Protein AF-R7H853-F1 (afdb_monomer)

Solvent-accessible surface area (backbone atoms only — not comparable to full-atom values): 4394 Å² total; per-residue (Å²): 134,84,63,63,68,63,52,50,54,53,51,58,54,54,59,71,50,39,74,71,46,37,78,79,42,45,62,60,54,50,22,54,50,38,26,68,78,40,63,56,99,81,46,89,57,50,66,64,36,51,52,57,18,48,67,52,36,59,70,71,65,48,57,76,66,52,61,78,70,72,68,79,122

Nearest PDB structures (foldseek):
  5l3d-assembly1_A  TM=4.188E-01  e=9.827E+00  Homo sapiens

Sequence (73 aa):
MINRQKLSAALEEYKKDFDSEWEDEKYKWQAVKCFQDNWDIHAVDFVAMLAKSLKKTANLLTSNTGESVRNGR

Radius of gyration: 17.77 Å; Cα contacts (8 Å, |Δi|>4): 30; chains: 1; bounding box: 43×30×47 Å

Foldseek 3Di:
DDDVVVVVVVVVVCVVCCVVCCVVCVLVVVLVVQLVVQDDPPDPPPVVSVCSSRVSCPVVVCVVVPPVVPPPD

Secondary structure (DSSP, 8-state):
---HHHHHHHHHHHHHHHHHHHHHHHHHHHHHHHHHHH--TT-SSHHHHHHHHTTT-HHHHHHHHHHHHH---

pLDDT: mean 85.77, std 17.19, range [39.53, 98.0]

Mean predicted aligned error: 8.78 Å

Structure (mmCIF, N/CA/C/O backbone):
data_AF-R7H853-F1
#
_entry.id   AF-R7H853-F1
#
loop_
_atom_site.group_PDB
_atom_site.id
_atom_site.type_symbol
_atom_site.label_atom_id
_atom_site.label_alt_id
_atom_site.label_comp_id
_atom_site.label_asym_id
_atom_site.label_entity_id
_atom_site.label_seq_id
_atom_site.pdbx_PDB_ins_code
_atom_site.Cartn_x
_atom_site.Cartn_y
_atom_site.Cartn_z
_atom_site.occupancy
_atom_site.B_iso_or_equiv
_atom_site.auth_seq_id
_atom_site.auth_comp_id
_atom_site.auth_asym_id
_atom_site.auth_atom_id
_atom_site.pdbx_PDB_model_num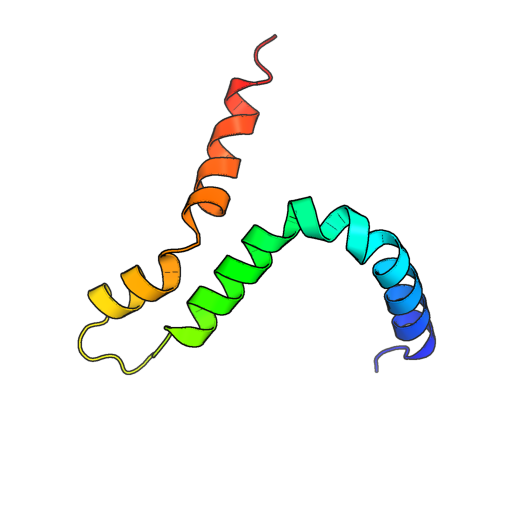
ATOM 1 N N . MET A 1 1 ? -16.081 -23.254 9.642 1.00 79.88 1 MET A N 1
ATOM 2 C CA . MET A 1 1 ? -17.065 -22.159 9.471 1.00 79.88 1 MET A CA 1
ATOM 3 C C . MET A 1 1 ? -16.704 -21.043 10.445 1.00 79.88 1 MET A C 1
ATOM 5 O O . MET A 1 1 ? -16.467 -21.352 11.605 1.00 79.88 1 MET A O 1
ATOM 9 N N . ILE A 1 2 ? -16.585 -19.791 9.996 1.00 90.69 2 ILE A N 1
ATOM 10 C CA . ILE A 1 2 ? -16.215 -18.661 10.872 1.00 90.69 2 ILE A CA 1
ATOM 11 C C . ILE A 1 2 ? -17.364 -18.334 11.837 1.00 90.69 2 ILE A C 1
ATOM 13 O O . ILE A 1 2 ? -18.529 -18.295 11.434 1.00 90.69 2 ILE A O 1
ATOM 17 N N . ASN A 1 3 ? -17.038 -18.068 13.107 1.00 96.44 3 ASN A N 1
ATOM 18 C CA . ASN A 1 3 ? -18.000 -17.564 14.085 1.00 96.44 3 ASN A CA 1
ATOM 19 C C . ASN A 1 3 ? -18.255 -16.070 13.832 1.00 96.44 3 ASN A C 1
ATOM 21 O O . ASN A 1 3 ? -17.433 -15.219 14.170 1.00 96.44 3 ASN A O 1
ATOM 25 N N . ARG A 1 4 ? -19.413 -15.760 13.243 1.00 96.19 4 ARG A N 1
ATOM 26 C CA . ARG A 1 4 ? -19.776 -14.390 12.856 1.00 96.19 4 ARG A CA 1
ATOM 27 C C . ARG A 1 4 ? -19.967 -13.445 14.043 1.00 96.19 4 ARG A C 1
ATOM 29 O O . ARG A 1 4 ? -19.666 -12.267 13.911 1.00 96.19 4 ARG A O 1
ATOM 36 N N . GLN A 1 5 ? -20.424 -13.946 15.190 1.00 96.44 5 GLN A N 1
ATOM 37 C CA . GLN A 1 5 ? -20.623 -13.125 16.391 1.00 96.44 5 GLN A CA 1
ATOM 38 C C . GLN A 1 5 ? -19.280 -12.666 16.964 1.00 96.44 5 GLN A C 1
ATOM 40 O O . GLN A 1 5 ? -19.095 -11.482 17.223 1.00 96.44 5 GLN A O 1
ATOM 45 N N . LYS A 1 6 ? -18.314 -13.589 17.075 1.00 95.88 6 LYS A N 1
ATOM 46 C CA . LYS A 1 6 ? -16.949 -13.258 17.511 1.00 95.88 6 LYS A CA 1
ATOM 47 C C . LYS A 1 6 ? -16.2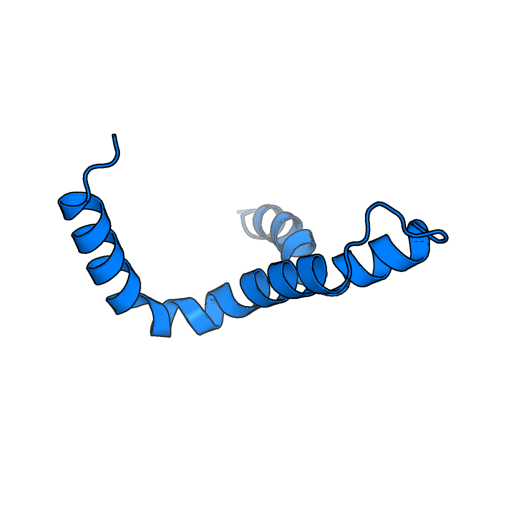57 -12.297 16.544 1.00 95.88 6 LYS A C 1
ATOM 49 O O . LYS A 1 6 ? -15.602 -11.367 16.993 1.00 95.88 6 LYS A O 1
ATOM 54 N N . LEU A 1 7 ? -16.437 -12.493 15.235 1.00 95.56 7 LEU A N 1
ATOM 55 C CA . LEU A 1 7 ? -15.903 -11.575 14.227 1.00 95.56 7 LEU A CA 1
ATOM 56 C C . LEU A 1 7 ? -16.506 -10.169 14.364 1.00 95.56 7 LEU A C 1
ATOM 58 O O . LEU A 1 7 ? -15.772 -9.192 14.307 1.00 95.56 7 LEU A O 1
ATOM 62 N N . SER A 1 8 ? -17.822 -10.063 14.572 1.00 96.25 8 SER A N 1
ATOM 63 C CA . SER A 1 8 ? -18.485 -8.767 14.758 1.00 96.25 8 SER A CA 1
ATOM 64 C C . SER A 1 8 ? -17.969 -8.035 15.997 1.00 96.25 8 SER A C 1
ATOM 66 O O . SER A 1 8 ? -17.664 -6.853 15.908 1.00 96.25 8 SER A O 1
ATOM 68 N N . ALA A 1 9 ? -17.817 -8.739 17.123 1.00 96.06 9 ALA A N 1
ATOM 69 C CA . ALA A 1 9 ? -17.284 -8.153 18.352 1.00 96.06 9 ALA A CA 1
ATOM 70 C C . ALA A 1 9 ? -15.840 -7.652 18.171 1.00 96.06 9 ALA A C 1
ATOM 72 O O . ALA A 1 9 ? -15.537 -6.520 18.530 1.00 96.06 9 ALA A O 1
ATOM 73 N N . ALA A 1 10 ? -14.979 -8.453 17.531 1.00 93.88 10 ALA A N 1
ATOM 74 C CA . ALA A 1 10 ? -13.604 -8.053 17.230 1.00 93.88 10 ALA A CA 1
ATOM 75 C C . ALA A 1 10 ? -13.539 -6.821 16.308 1.00 93.88 10 ALA A C 1
ATOM 77 O O . ALA A 1 10 ? -12.689 -5.954 16.488 1.00 93.88 10 ALA A O 1
ATOM 78 N N . LEU A 1 11 ? -14.451 -6.718 15.335 1.00 93.81 11 LEU A N 1
ATOM 79 C CA . LEU A 1 11 ? -14.545 -5.549 14.458 1.00 93.81 11 LEU A CA 1
ATOM 80 C C . LEU A 1 11 ? -15.021 -4.297 15.200 1.00 93.81 11 LEU A C 1
ATOM 82 O O . LEU A 1 11 ? -14.541 -3.207 14.904 1.00 93.81 11 LEU A O 1
ATOM 86 N N . GLU A 1 12 ? -15.975 -4.423 16.124 1.00 95.50 12 GLU A N 1
ATOM 87 C CA . GLU A 1 12 ? -16.417 -3.291 16.946 1.00 95.50 12 GLU A CA 1
AT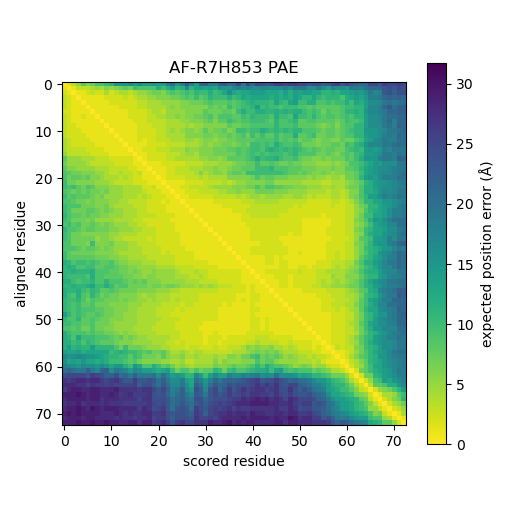OM 88 C C . GLU A 1 12 ? -15.316 -2.790 17.875 1.00 95.50 12 GLU A C 1
ATOM 90 O O . GLU A 1 12 ? -15.193 -1.585 18.063 1.00 95.50 12 GLU A O 1
ATOM 95 N N . GLU A 1 13 ? -14.518 -3.694 18.436 1.00 93.12 13 GLU A N 1
ATOM 96 C CA . GLU A 1 13 ? -13.379 -3.342 19.280 1.00 93.12 13 GLU A CA 1
ATOM 97 C C . GLU A 1 13 ? -12.283 -2.645 18.472 1.00 93.12 13 GLU A C 1
ATOM 99 O O . GLU A 1 13 ? -11.931 -1.515 18.788 1.00 93.12 13 GLU A O 1
ATOM 104 N N . TYR A 1 14 ? -11.858 -3.234 17.351 1.00 88.69 14 TYR A N 1
ATOM 105 C CA . TYR A 1 14 ? -10.857 -2.639 16.460 1.00 88.69 14 TYR A CA 1
ATOM 106 C C . TYR A 1 14 ? -11.226 -1.221 15.995 1.00 88.69 14 TYR A C 1
ATOM 108 O O . TYR A 1 14 ? -10.376 -0.338 15.923 1.00 88.69 14 TYR A O 1
ATOM 116 N N . LYS A 1 15 ? -12.507 -0.976 15.689 1.00 90.50 15 LYS A N 1
ATOM 117 C CA . LYS A 1 15 ? -12.977 0.341 15.235 1.00 90.50 15 LYS A CA 1
ATOM 118 C C . LYS A 1 15 ? -12.835 1.443 16.284 1.00 90.50 15 LYS A C 1
ATOM 120 O O . LYS A 1 15 ? -12.785 2.601 15.888 1.00 90.50 15 LYS A O 1
ATOM 125 N N . LYS A 1 16 ? -12.815 1.118 17.581 1.00 93.62 16 LYS A N 1
ATOM 126 C CA . LYS A 1 16 ? -12.706 2.125 18.652 1.00 93.62 16 LYS A CA 1
ATOM 127 C C . LYS A 1 16 ? -11.339 2.794 18.663 1.00 93.62 16 LYS A C 1
ATOM 129 O O . LYS A 1 16 ? -11.270 4.001 18.858 1.00 93.62 16 LYS A O 1
ATOM 134 N N . ASP A 1 17 ? -10.299 2.014 18.396 1.00 89.50 17 ASP A N 1
ATOM 135 C CA . ASP A 1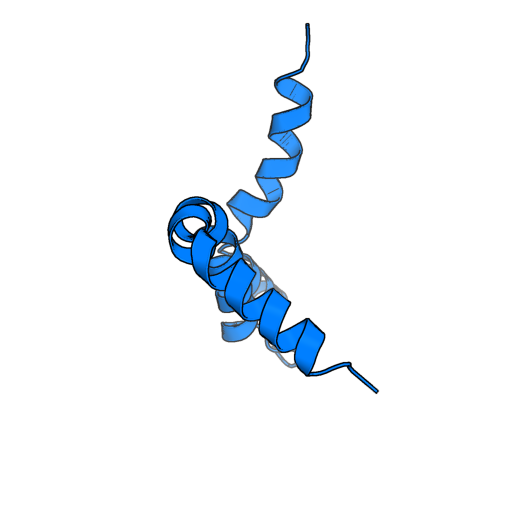 17 ? -8.911 2.480 18.435 1.00 89.50 17 ASP A CA 1
ATOM 136 C C . ASP A 1 17 ? -8.393 2.854 17.038 1.00 89.50 17 ASP A C 1
ATOM 138 O O . ASP A 1 17 ? -7.283 3.356 16.889 1.00 89.50 17 ASP A O 1
ATOM 142 N N . PHE A 1 18 ? -9.201 2.641 15.993 1.00 88.12 18 PHE A N 1
ATOM 143 C CA . PHE A 1 18 ? -8.782 2.864 14.614 1.00 88.12 18 PHE A CA 1
ATOM 144 C C . PHE A 1 18 ? -8.299 4.295 14.371 1.00 88.12 18 PHE A C 1
ATOM 146 O O . PHE A 1 18 ? -7.264 4.471 13.743 1.00 88.12 18 PHE A O 1
ATOM 153 N N . ASP A 1 19 ? -9.009 5.308 14.871 1.00 87.12 19 ASP A N 1
ATOM 154 C CA . ASP A 1 19 ? -8.633 6.707 14.637 1.00 87.12 19 ASP A CA 1
ATOM 155 C C . ASP A 1 19 ? -7.294 7.068 15.302 1.00 87.12 19 ASP A C 1
ATOM 157 O O . ASP A 1 19 ? -6.513 7.821 14.719 1.00 87.12 19 ASP A O 1
ATOM 161 N N . SER A 1 20 ? -6.998 6.518 16.487 1.00 88.19 20 SER A N 1
ATOM 162 C CA . SER A 1 20 ? -5.705 6.725 17.153 1.00 88.19 20 SER A CA 1
ATOM 163 C C . SER A 1 20 ? -4.576 5.966 16.464 1.00 88.19 20 SER A C 1
ATOM 165 O O . SER A 1 20 ? -3.511 6.533 16.243 1.00 88.19 20 SER A O 1
ATOM 167 N N . GLU A 1 21 ? -4.818 4.716 16.071 1.00 86.31 21 GLU A N 1
ATOM 168 C CA . GLU A 1 21 ? -3.827 3.878 15.387 1.00 86.31 21 GLU A CA 1
ATOM 169 C C . GLU A 1 21 ? -3.605 4.321 13.932 1.00 86.31 21 GLU A C 1
ATOM 171 O O . GLU A 1 21 ? -2.566 4.047 13.334 1.00 86.31 21 GLU A O 1
ATOM 176 N N . TRP A 1 22 ? -4.560 5.034 13.329 1.00 88.62 22 TRP A N 1
ATOM 177 C CA . TRP A 1 22 ? -4.486 5.435 11.929 1.00 88.62 22 TRP A CA 1
ATOM 178 C C . TRP A 1 22 ? -3.273 6.311 11.636 1.00 88.62 22 TRP A C 1
ATOM 180 O O . TRP A 1 22 ? -2.605 6.086 10.629 1.00 88.62 22 TRP A O 1
ATOM 190 N N . GLU A 1 23 ? -2.952 7.282 12.487 1.00 85.44 23 GLU A N 1
ATOM 191 C CA . GLU A 1 23 ? -1.789 8.149 12.257 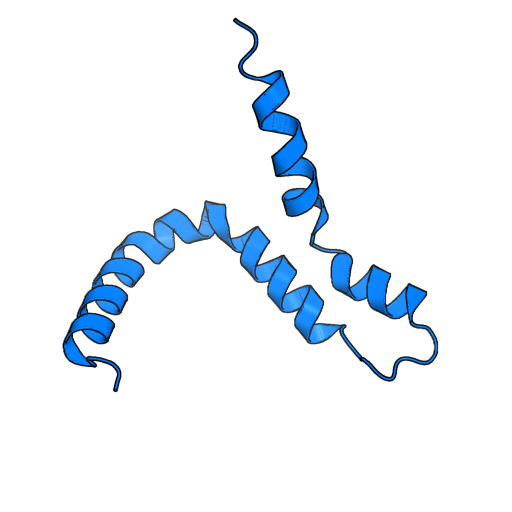1.00 85.44 23 GLU A CA 1
ATOM 192 C C . GLU A 1 23 ? -0.475 7.352 12.259 1.00 85.44 23 GLU A C 1
ATOM 194 O O . GLU A 1 23 ? 0.390 7.585 11.407 1.00 85.44 23 GLU A O 1
ATOM 199 N N . ASP A 1 24 ? -0.377 6.337 13.119 1.00 86.00 24 ASP A N 1
ATOM 200 C CA . ASP A 1 24 ? 0.794 5.469 13.221 1.00 86.00 24 ASP A CA 1
ATOM 201 C C . ASP A 1 24 ? 0.821 4.374 12.144 1.00 86.00 24 ASP A C 1
ATOM 203 O O . ASP A 1 24 ? 1.894 3.939 11.731 1.00 86.00 24 ASP A O 1
ATOM 207 N N . GLU A 1 25 ? -0.323 3.931 11.617 1.00 88.00 25 GLU A N 1
ATOM 208 C CA . GLU A 1 25 ? -0.397 2.801 10.680 1.00 88.00 25 GLU A CA 1
ATOM 209 C C . GLU A 1 25 ? -0.684 3.181 9.223 1.00 88.00 25 GLU A C 1
ATOM 211 O O . GLU A 1 25 ? -0.452 2.379 8.311 1.00 88.00 25 GLU A O 1
ATOM 216 N N . LYS A 1 26 ? -1.146 4.404 8.951 1.00 90.56 26 LYS A N 1
ATOM 217 C CA . LYS A 1 26 ? -1.539 4.879 7.611 1.00 90.56 26 LYS A CA 1
ATOM 218 C C . LYS A 1 26 ? -0.472 4.642 6.554 1.00 90.56 26 LYS A C 1
ATOM 220 O O . LYS A 1 26 ? -0.797 4.314 5.411 1.00 90.56 26 LYS A O 1
ATOM 225 N N . TYR A 1 27 ? 0.805 4.784 6.904 1.00 90.31 27 TYR A N 1
ATOM 226 C CA . TYR A 1 27 ? 1.894 4.561 5.954 1.00 90.31 27 TYR A CA 1
ATOM 227 C C . TYR A 1 27 ? 1.973 3.095 5.483 1.00 90.31 27 TYR A C 1
ATOM 229 O O . TYR A 1 27 ? 2.299 2.852 4.318 1.00 90.31 27 TYR A O 1
ATOM 237 N N . LYS A 1 28 ? 1.609 2.121 6.335 1.00 91.50 28 LYS A N 1
ATOM 238 C CA . LYS A 1 28 ? 1.521 0.694 5.973 1.00 91.50 28 LYS A CA 1
ATOM 239 C C . LYS A 1 28 ? 0.430 0.490 4.921 1.00 91.50 28 LYS A C 1
ATOM 241 O O . LYS A 1 28 ? 0.673 -0.107 3.872 1.00 91.50 28 LYS A O 1
ATOM 246 N N . TRP A 1 29 ? -0.748 1.067 5.152 1.00 92.31 29 TRP A N 1
ATOM 247 C CA . TRP A 1 29 ? -1.877 1.004 4.219 1.00 92.31 29 TRP A CA 1
ATOM 248 C C . TRP A 1 29 ? -1.582 1.693 2.883 1.00 92.31 29 TRP A C 1
ATOM 250 O O . TRP A 1 29 ? -1.914 1.162 1.823 1.00 92.31 29 TRP A O 1
ATOM 260 N N . GLN A 1 30 ? -0.891 2.836 2.905 1.00 94.69 30 GLN A N 1
ATOM 261 C CA . GLN A 1 30 ? -0.422 3.507 1.690 1.00 94.69 30 GLN A CA 1
ATOM 262 C C . GLN A 1 30 ? 0.544 2.636 0.877 1.00 94.69 30 GLN A C 1
ATOM 264 O O . GLN A 1 30 ? 0.476 2.640 -0.352 1.00 94.69 30 GLN A O 1
ATOM 269 N N . ALA A 1 31 ? 1.427 1.883 1.536 1.00 95.38 31 ALA A N 1
ATOM 270 C CA . ALA A 1 31 ? 2.325 0.952 0.863 1.00 95.38 31 ALA A CA 1
ATOM 271 C C . ALA A 1 31 ? 1.567 -0.217 0.214 1.00 95.38 31 ALA A C 1
ATOM 273 O O . ALA A 1 31 ? 1.807 -0.511 -0.957 1.00 95.38 31 ALA A O 1
ATOM 274 N N . VAL A 1 32 ? 0.606 -0.824 0.925 1.00 95.56 32 VAL A N 1
ATOM 275 C CA . VAL A 1 32 ? -0.258 -1.890 0.379 1.00 95.56 32 VAL A CA 1
ATOM 276 C C . VAL A 1 32 ? -1.022 -1.394 -0.846 1.00 95.56 32 VAL A C 1
ATOM 278 O O . VAL A 1 32 ? -1.011 -2.047 -1.889 1.00 95.56 32 VAL A O 1
ATOM 281 N N . LYS A 1 33 ? -1.636 -0.209 -0.756 1.00 95.94 33 LYS A N 1
ATOM 282 C CA . LYS A 1 33 ? -2.373 0.383 -1.875 1.00 95.94 33 LYS A CA 1
ATOM 283 C C . LYS A 1 33 ? -1.459 0.691 -3.064 1.00 95.94 33 LYS A C 1
ATOM 285 O O . LYS A 1 33 ? -1.801 0.360 -4.193 1.00 95.94 33 LYS A O 1
ATOM 290 N N . CYS A 1 34 ? -0.269 1.245 -2.816 1.00 96.81 34 CYS A N 1
ATOM 291 C CA . CYS A 1 34 ? 0.737 1.483 -3.853 1.00 96.81 34 CYS A CA 1
ATOM 292 C C . CYS A 1 34 ? 1.130 0.190 -4.575 1.00 96.81 34 CYS A C 1
ATOM 294 O O . CYS A 1 34 ? 1.279 0.200 -5.792 1.00 96.81 34 CYS A O 1
ATOM 296 N N . PHE A 1 35 ? 1.273 -0.920 -3.855 1.00 97.19 35 PHE A N 1
ATOM 297 C CA . PHE A 1 35 ? 1.560 -2.206 -4.477 1.00 97.19 35 PHE A CA 1
ATOM 298 C C . PHE A 1 35 ? 0.393 -2.664 -5.360 1.00 97.19 35 PHE A C 1
ATOM 300 O O . PHE A 1 35 ? 0.589 -2.939 -6.537 1.00 97.19 35 PHE A O 1
ATOM 307 N N . GLN A 1 36 ? -0.832 -2.665 -4.826 1.00 97.69 36 GLN A N 1
ATOM 308 C CA . GLN A 1 36 ? -2.031 -3.085 -5.563 1.00 97.69 36 GLN A CA 1
ATOM 309 C C . GLN A 1 36 ? -2.286 -2.262 -6.833 1.00 97.69 36 GLN A C 1
ATOM 311 O O . GLN A 1 36 ? -2.692 -2.823 -7.843 1.00 97.69 36 GLN A O 1
ATOM 316 N N . ASP A 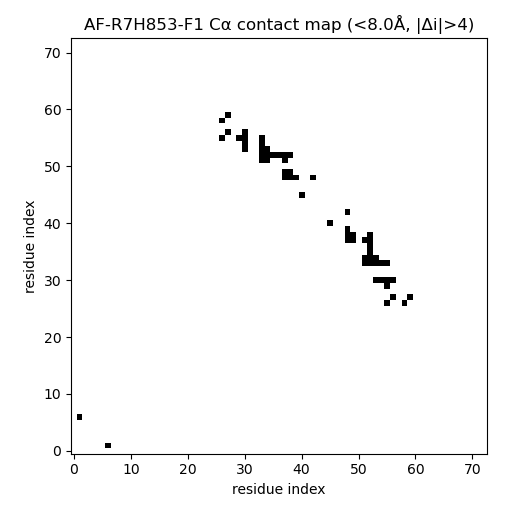1 37 ? -2.037 -0.951 -6.797 1.00 98.00 37 ASP A N 1
ATOM 317 C CA . ASP A 1 37 ? -2.287 -0.055 -7.935 1.00 98.00 37 ASP A CA 1
ATOM 318 C C . ASP A 1 37 ? -1.251 -0.177 -9.058 1.00 98.00 37 ASP A C 1
ATOM 320 O O . ASP A 1 37 ? -1.477 0.314 -10.164 1.00 98.00 37 ASP A O 1
ATOM 324 N N . ASN A 1 38 ? -0.086 -0.761 -8.775 1.00 97.56 38 ASN A N 1
ATOM 325 C CA . ASN A 1 38 ? 1.034 -0.793 -9.715 1.00 97.56 38 ASN A CA 1
ATOM 326 C C . ASN A 1 38 ? 1.476 -2.208 -10.083 1.00 97.56 38 ASN A C 1
ATOM 328 O O . ASN A 1 38 ? 2.222 -2.353 -11.048 1.00 97.56 38 ASN A O 1
ATOM 332 N N . TRP A 1 39 ? 1.020 -3.226 -9.352 1.00 97.81 39 TRP A N 1
ATOM 333 C CA . TRP A 1 39 ? 1.365 -4.610 -9.622 1.00 97.81 39 TRP A CA 1
ATOM 334 C C . TRP A 1 39 ? 0.676 -5.118 -10.886 1.00 97.81 39 TRP A C 1
ATOM 336 O O . TRP A 1 39 ? -0.550 -5.161 -10.972 1.00 97.81 39 TRP A O 1
ATOM 346 N N . ASP A 1 40 ? 1.485 -5.579 -11.832 1.00 97.75 40 ASP A N 1
ATOM 347 C CA . ASP A 1 40 ? 1.031 -6.282 -13.024 1.00 97.75 40 ASP A CA 1
ATOM 348 C C . ASP A 1 40 ? 1.966 -7.465 -13.293 1.00 97.75 40 ASP A C 1
ATOM 350 O O . ASP A 1 40 ? 3.129 -7.295 -13.662 1.00 97.75 40 ASP A O 1
ATOM 354 N N . ILE A 1 41 ? 1.451 -8.681 -13.100 1.00 96.31 41 ILE A N 1
ATOM 355 C CA . ILE A 1 41 ? 2.209 -9.925 -13.295 1.00 96.31 41 ILE A CA 1
ATOM 356 C C . ILE A 1 41 ? 2.619 -10.143 -14.760 1.00 96.31 41 ILE A C 1
ATOM 358 O O . ILE A 1 41 ? 3.523 -10.928 -15.038 1.00 96.31 41 ILE A O 1
ATOM 362 N N . HIS A 1 42 ? 1.971 -9.449 -15.695 1.00 97.75 42 HIS A N 1
ATOM 363 C CA . HIS A 1 42 ? 2.237 -9.537 -17.126 1.00 97.75 42 HIS A CA 1
ATOM 364 C C . HIS A 1 42 ? 3.040 -8.343 -17.658 1.00 97.75 42 HIS A C 1
ATOM 366 O O . HIS A 1 42 ? 3.188 -8.202 -18.873 1.00 97.75 42 HIS A O 1
ATOM 372 N N . ALA A 1 43 ? 3.579 -7.495 -16.776 1.00 97.62 43 ALA A N 1
ATOM 373 C CA . ALA A 1 43 ? 4.344 -6.326 -17.180 1.00 97.62 43 ALA A CA 1
ATOM 374 C C . ALA A 1 43 ? 5.550 -6.706 -18.056 1.00 97.62 43 ALA A C 1
ATOM 376 O O . ALA A 1 43 ? 6.406 -7.497 -17.660 1.00 97.62 43 ALA A O 1
ATOM 377 N N . VAL A 1 44 ? 5.641 -6.073 -19.231 1.00 97.44 44 VAL A N 1
ATOM 378 C CA . VAL A 1 44 ? 6.773 -6.235 -20.162 1.00 97.44 44 VAL A CA 1
ATOM 379 C C . VAL A 1 44 ? 8.076 -5.749 -19.522 1.00 97.44 44 VAL A C 1
ATOM 381 O O . VAL A 1 44 ? 9.110 -6.399 -19.648 1.00 97.44 44 VAL A O 1
ATOM 384 N N . ASP A 1 45 ? 8.013 -4.629 -18.797 1.00 97.75 45 ASP A N 1
ATOM 385 C CA . ASP A 1 45 ? 9.114 -4.120 -17.981 1.00 97.75 45 ASP A CA 1
ATOM 386 C C . ASP A 1 45 ? 8.845 -4.407 -16.500 1.00 97.75 45 ASP A C 1
ATOM 388 O O . ASP A 1 45 ? 8.325 -3.578 -15.743 1.00 97.75 45 ASP A O 1
ATOM 392 N N . PHE A 1 46 ? 9.186 -5.630 -16.094 1.00 96.69 46 PHE A N 1
ATOM 393 C CA . PHE A 1 46 ? 9.027 -6.086 -14.717 1.00 96.69 46 PHE A CA 1
ATOM 394 C C . PHE A 1 46 ? 9.809 -5.222 -13.719 1.00 96.69 46 PHE A C 1
ATOM 396 O O . PHE A 1 46 ? 9.317 -4.961 -12.623 1.00 96.69 46 PHE A O 1
ATOM 403 N N . VAL A 1 47 ? 11.009 -4.753 -14.080 1.00 96.81 47 VAL A N 1
ATOM 404 C CA . VAL A 1 47 ? 11.866 -3.980 -13.168 1.00 96.81 47 VAL A CA 1
ATOM 405 C C . VAL A 1 47 ? 11.230 -2.626 -12.868 1.00 96.81 47 VAL A C 1
ATOM 407 O O . VAL A 1 47 ? 11.116 -2.249 -11.698 1.00 96.81 47 VAL A O 1
ATOM 410 N N . ALA A 1 48 ? 10.761 -1.916 -13.896 1.00 97.44 48 ALA A N 1
ATOM 411 C CA . ALA A 1 48 ? 10.072 -0.643 -13.712 1.00 97.44 48 ALA A CA 1
ATOM 412 C C . ALA A 1 48 ? 8.748 -0.809 -12.948 1.00 97.44 48 ALA A C 1
ATOM 414 O O . ALA A 1 48 ? 8.460 -0.023 -12.039 1.00 97.44 48 ALA A O 1
ATOM 415 N N . MET A 1 49 ? 7.964 -1.847 -13.265 1.00 98.00 49 MET A N 1
ATOM 416 C CA . MET A 1 49 ? 6.729 -2.181 -12.545 1.00 98.00 49 MET A CA 1
ATOM 417 C C . MET A 1 49 ? 7.006 -2.447 -11.059 1.00 98.00 49 MET A C 1
ATOM 419 O O . MET A 1 49 ? 6.368 -1.843 -10.190 1.00 98.00 49 MET A O 1
ATOM 423 N N . LEU A 1 50 ? 7.994 -3.292 -10.749 1.00 96.75 50 LEU A N 1
ATOM 424 C CA . LEU A 1 50 ? 8.347 -3.652 -9.378 1.00 96.75 50 LEU A CA 1
ATOM 425 C C . LEU A 1 50 ? 8.826 -2.427 -8.588 1.00 96.75 50 LEU A C 1
ATOM 427 O O . LEU A 1 50 ? 8.360 -2.192 -7.472 1.00 96.75 50 LEU A O 1
ATOM 431 N N . ALA A 1 51 ? 9.695 -1.601 -9.178 1.00 96.19 51 ALA A N 1
ATOM 432 C CA . ALA A 1 51 ? 10.164 -0.365 -8.553 1.00 96.19 51 ALA A CA 1
ATOM 433 C C . ALA A 1 51 ? 9.003 0.594 -8.235 1.00 96.19 51 ALA A C 1
ATOM 435 O O . ALA A 1 51 ? 8.953 1.190 -7.156 1.00 96.19 51 ALA A O 1
ATOM 436 N N . LYS A 1 52 ? 8.029 0.712 -9.146 1.00 96.94 52 LYS A N 1
ATOM 437 C CA . LYS A 1 52 ? 6.825 1.525 -8.940 1.00 96.94 52 LYS A CA 1
ATOM 438 C C . LYS A 1 52 ? 5.939 0.955 -7.827 1.00 96.94 52 LYS A C 1
ATOM 440 O O . LYS A 1 52 ? 5.484 1.715 -6.973 1.00 96.94 52 LYS A O 1
ATOM 445 N N . SER A 1 53 ? 5.761 -0.365 -7.793 1.00 97.12 53 SER A N 1
ATOM 446 C CA . SER A 1 53 ? 4.967 -1.083 -6.785 1.00 97.12 53 SER A CA 1
ATOM 447 C C . SER A 1 53 ? 5.546 -0.974 -5.374 1.00 97.12 53 SER A C 1
ATOM 449 O O . SER A 1 53 ? 4.795 -0.912 -4.404 1.00 97.12 53 SER A O 1
ATOM 451 N N . LEU A 1 54 ? 6.873 -0.872 -5.246 1.00 96.06 54 LEU A N 1
ATOM 452 C CA . LEU A 1 54 ? 7.572 -0.759 -3.961 1.00 96.06 54 LEU A CA 1
ATOM 453 C C . LEU A 1 54 ? 7.910 0.687 -3.552 1.00 96.06 54 LEU A C 1
ATOM 455 O O . LEU A 1 54 ? 8.477 0.917 -2.489 1.00 96.06 54 LEU A O 1
ATOM 459 N N . LYS A 1 55 ? 7.524 1.702 -4.333 1.00 95.12 55 LYS A N 1
ATOM 460 C CA . LYS A 1 55 ? 7.910 3.109 -4.095 1.00 95.12 55 LYS A CA 1
ATOM 461 C C . LYS A 1 55 ? 7.543 3.649 -2.702 1.00 95.12 55 LYS A C 1
ATOM 463 O O . LYS A 1 55 ? 8.174 4.587 -2.217 1.00 95.12 55 LYS A O 1
ATOM 468 N N . LYS A 1 56 ? 6.509 3.097 -2.062 1.00 93.38 56 LYS A N 1
ATOM 469 C CA . LYS A 1 56 ? 6.014 3.520 -0.740 1.00 93.38 56 LYS A CA 1
ATOM 470 C C . LYS A 1 56 ? 6.435 2.596 0.410 1.00 93.38 56 LYS A C 1
ATOM 472 O O . LYS A 1 56 ? 5.978 2.802 1.527 1.00 93.38 56 LYS A O 1
ATOM 477 N N . THR A 1 57 ? 7.320 1.622 0.180 1.00 92.19 57 THR A N 1
ATOM 478 C CA . THR A 1 57 ? 7.746 0.669 1.222 1.00 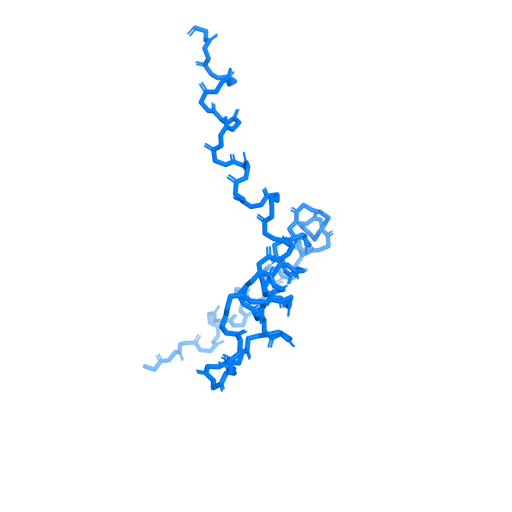92.19 57 THR A CA 1
ATOM 479 C C . THR A 1 57 ? 9.000 1.094 1.984 1.00 92.19 57 THR A C 1
ATOM 481 O O . THR A 1 57 ? 9.353 0.430 2.949 1.00 92.19 57 THR A O 1
ATOM 484 N N . ALA A 1 58 ? 9.659 2.202 1.620 1.00 83.06 58 ALA A N 1
ATOM 485 C CA . ALA A 1 58 ? 10.916 2.623 2.251 1.00 83.06 58 ALA A CA 1
ATOM 486 C C . ALA A 1 58 ? 10.826 2.676 3.789 1.00 83.06 58 ALA A C 1
ATOM 488 O O . ALA A 1 58 ? 11.668 2.093 4.463 1.00 83.06 58 ALA A O 1
ATOM 489 N N . ASN A 1 59 ? 9.759 3.269 4.335 1.00 79.56 59 ASN A N 1
ATOM 490 C CA . ASN A 1 59 ? 9.536 3.361 5.784 1.00 79.56 59 ASN A CA 1
ATOM 491 C C . ASN A 1 59 ? 9.271 1.998 6.454 1.00 79.56 59 ASN A C 1
ATOM 493 O O . ASN A 1 59 ? 9.549 1.847 7.636 1.00 79.56 59 ASN A O 1
ATOM 497 N N . LEU A 1 60 ? 8.757 1.011 5.707 1.00 83.12 60 LEU A N 1
ATOM 498 C CA . LEU A 1 60 ? 8.573 -0.369 6.186 1.00 83.12 60 LEU A CA 1
ATOM 499 C C . LEU A 1 60 ? 9.887 -1.154 6.188 1.00 83.12 60 LEU A C 1
ATOM 501 O O . LEU A 1 60 ? 10.073 -2.069 6.981 1.00 83.12 60 LEU A O 1
ATOM 505 N N . LEU A 1 61 ? 10.784 -0.833 5.256 1.00 77.12 61 LEU A N 1
ATOM 506 C CA . LEU A 1 61 ? 12.064 -1.517 5.107 1.00 77.12 61 LEU A CA 1
ATOM 507 C C . LEU A 1 61 ? 13.122 -0.957 6.066 1.00 77.12 61 LEU A C 1
ATOM 509 O O . LEU A 1 61 ? 14.024 -1.684 6.469 1.00 77.12 61 LEU A O 1
ATOM 513 N N . THR A 1 62 ? 13.010 0.315 6.456 1.00 69.50 62 THR A N 1
ATOM 514 C CA . THR A 1 62 ? 13.932 0.966 7.399 1.00 69.50 62 THR A CA 1
ATOM 515 C C . THR A 1 62 ? 13.562 0.752 8.865 1.00 69.50 62 THR A C 1
ATOM 517 O O . THR A 1 62 ? 14.448 0.816 9.719 1.00 69.50 62 THR A O 1
ATOM 520 N N . SER A 1 63 ? 12.296 0.456 9.182 1.00 57.88 63 SER A N 1
ATOM 521 C CA . SER A 1 63 ? 11.851 0.195 10.559 1.00 57.88 63 SER A CA 1
ATOM 522 C C . SER A 1 63 ? 12.550 -1.015 11.192 1.00 57.88 63 SER A C 1
ATOM 524 O O . SER A 1 63 ? 12.765 -1.022 12.399 1.00 57.88 63 SER A O 1
ATOM 526 N N . ASN A 1 64 ? 13.019 -1.977 10.388 1.00 52.38 64 ASN A N 1
ATOM 527 C CA . ASN A 1 64 ? 13.768 -3.142 10.873 1.00 52.38 64 ASN A CA 1
ATOM 528 C C . ASN A 1 64 ? 15.247 -2.848 11.205 1.00 52.38 64 ASN A C 1
ATOM 530 O O . ASN A 1 64 ? 15.920 -3.687 11.797 1.00 52.38 64 ASN A O 1
ATOM 534 N N . THR A 1 65 ? 15.768 -1.671 10.838 1.00 48.53 65 THR A N 1
ATOM 535 C CA . THR A 1 65 ? 17.175 -1.289 11.072 1.00 48.53 65 THR A CA 1
ATOM 536 C C . THR A 1 65 ? 17.335 -0.359 12.284 1.00 48.53 65 THR A C 1
ATOM 538 O O . THR A 1 65 ? 18.453 -0.108 12.730 1.00 48.53 65 THR A O 1
ATOM 541 N N . GLY A 1 66 ? 16.232 0.162 12.838 1.00 46.28 66 GLY A N 1
ATOM 542 C CA . GLY A 1 66 ? 16.240 1.161 13.916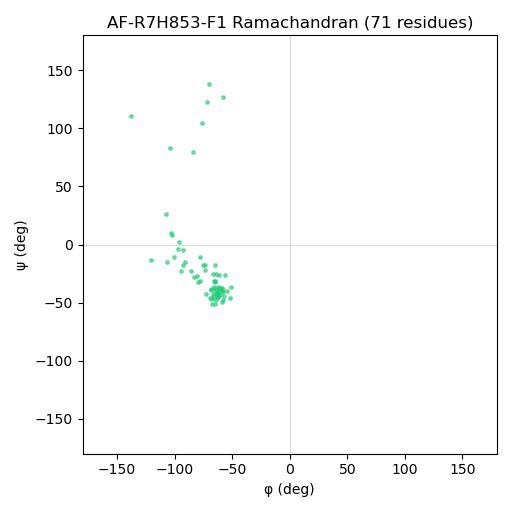 1.00 46.28 66 GLY A CA 1
ATOM 543 C C . GLY A 1 66 ? 16.128 0.612 15.345 1.00 46.28 66 GLY A C 1
ATOM 544 O O . GLY A 1 66 ? 16.562 1.287 16.280 1.00 46.28 66 GLY A O 1
ATOM 545 N N . GLU A 1 67 ? 15.584 -0.593 15.544 1.00 47.00 67 GLU A N 1
ATOM 546 C CA . GLU A 1 67 ? 15.415 -1.171 16.891 1.00 47.00 67 GLU A CA 1
ATOM 547 C C . GLU A 1 67 ? 16.704 -1.788 17.449 1.00 47.00 67 GLU A C 1
ATOM 549 O O . GLU A 1 67 ? 16.971 -1.668 18.645 1.00 47.00 67 GLU A O 1
ATOM 554 N N . SER A 1 68 ? 17.579 -2.342 16.602 1.00 46.50 68 SER A N 1
ATOM 555 C CA . SER A 1 68 ? 18.870 -2.891 17.053 1.00 46.50 68 SER A CA 1
ATOM 556 C C . SER A 1 68 ? 19.903 -1.821 17.432 1.00 46.50 68 SER A C 1
ATOM 558 O O . SER A 1 68 ? 20.854 -2.127 18.142 1.00 46.50 68 SER A O 1
ATOM 560 N N . VAL A 1 69 ? 19.726 -0.563 17.006 1.00 49.34 69 VAL A N 1
ATOM 561 C CA . VAL A 1 69 ? 20.640 0.550 17.349 1.00 49.34 69 VAL A CA 1
ATOM 562 C C . VAL A 1 69 ? 20.180 1.305 18.606 1.00 49.34 69 VAL A C 1
ATOM 564 O O . VAL A 1 69 ? 20.974 1.992 19.242 1.00 49.34 69 VAL A O 1
ATOM 567 N N . ARG A 1 70 ? 18.913 1.159 19.019 1.00 46.44 70 ARG A N 1
ATOM 568 C CA . ARG A 1 70 ? 18.354 1.869 20.185 1.00 46.44 70 ARG A CA 1
ATOM 569 C C . ARG A 1 70 ? 18.468 1.119 21.512 1.00 46.44 70 ARG A C 1
ATOM 571 O O . ARG A 1 70 ? 18.336 1.765 22.547 1.00 46.44 70 ARG A O 1
ATOM 578 N N . ASN A 1 71 ? 18.754 -0.184 21.506 1.00 41.72 71 ASN A N 1
ATOM 579 C CA . ASN A 1 71 ? 18.843 -0.990 22.733 1.00 41.72 71 ASN A CA 1
ATOM 580 C C . ASN A 1 71 ? 20.278 -1.395 23.1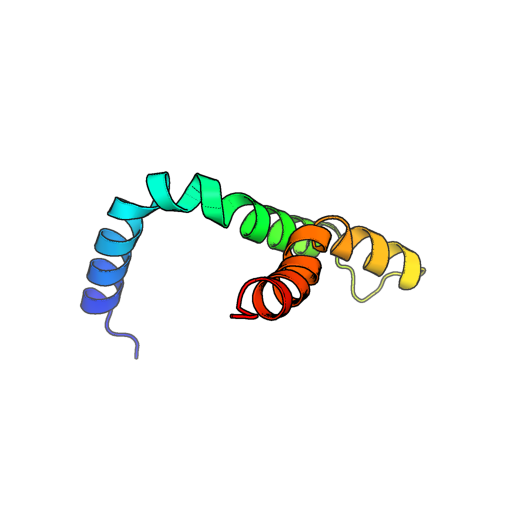25 1.00 41.72 71 ASN A C 1
ATOM 582 O O . ASN A 1 71 ? 20.486 -2.408 23.784 1.00 41.72 71 ASN A O 1
ATOM 586 N N . GLY A 1 72 ? 21.272 -0.599 22.719 1.00 44.72 72 GLY A N 1
ATOM 587 C CA . GLY A 1 72 ? 22.631 -0.658 23.259 1.00 44.72 72 GLY A CA 1
ATOM 588 C C . GLY A 1 72 ? 22.738 0.159 24.548 1.00 44.72 72 GLY A C 1
ATOM 589 O O . GLY A 1 72 ? 23.197 1.301 24.516 1.00 44.72 72 GLY A O 1
ATOM 590 N N . ARG A 1 73 ? 22.280 -0.416 25.661 1.00 39.53 73 ARG A N 1
ATOM 591 C CA . ARG A 1 73 ? 22.755 -0.101 27.015 1.00 39.53 73 ARG A CA 1
ATOM 592 C C . ARG A 1 73 ? 23.419 -1.340 27.586 1.00 39.53 73 ARG A C 1
ATOM 594 O O . ARG A 1 73 ? 22.836 -2.429 27.402 1.00 39.53 73 ARG A O 1
#